Protein AF-A0A2M7D8M6-F1 (afdb_monomer_lite)

Foldseek 3Di:
DPPQDQQADQQQKKWWKDADPDTDIDRSVCPQPQWDADRSVQWIDHPRDIDHALDFDPPQDDDGTDTGHMYGNVDPSSVVSSVVSVVVVVVVPPPPPPPD

Sequence (100 aa):
MADTEVKFRKKDLISLVWPVNTCYSTLIAGVPKGVTVDKVAGTWTFRGQTQKIGSRRYPCTEGIDYPIGVYDRTKIDHLDKMKDDAEWVQNRNRPTSLDD

Secondary structure (DSSP, 8-state):
------SS-GGGEEEEEE-TT--EEEEGGGPPTTEEEETTTTEEEETTEEEETTEE-SS--S-TTEEEEEEETT-HHHHHHHHHHHHHHHHHTS------

pLDDT: mean 79.59, std 14.3, range [45.78, 95.31]

Radius of gyration: 14.79 Å; chains: 1; bounding box: 28×25×61 Å

Structure (mmCIF, N/CA/C/O backbone):
data_AF-A0A2M7D8M6-F1
#
_entry.id   AF-A0A2M7D8M6-F1
#
loop_
_atom_site.group_PDB
_atom_site.id
_atom_site.type_symbol
_atom_site.label_atom_id
_atom_site.label_alt_id
_atom_site.label_comp_id
_atom_site.label_asym_id
_atom_site.label_entity_id
_atom_site.label_seq_id
_atom_site.pdbx_PDB_ins_code
_atom_site.Cartn_x
_atom_site.Cartn_y
_atom_site.Cartn_z
_atom_site.occupancy
_atom_site.B_iso_or_equiv
_atom_site.auth_seq_id
_atom_site.auth_comp_id
_atom_site.auth_asym_id
_atom_site.auth_atom_id
_atom_site.pdbx_PDB_model_num
ATOM 1 N N . MET A 1 1 ? -6.813 -1.046 30.939 1.00 46.84 1 MET A N 1
ATOM 2 C CA . MET A 1 1 ? -6.007 -1.276 29.721 1.00 46.84 1 MET A CA 1
ATOM 3 C C . MET A 1 1 ? -6.762 -0.602 28.594 1.00 46.84 1 MET A C 1
ATOM 5 O O . MET A 1 1 ? -7.951 -0.861 28.482 1.00 46.84 1 MET A O 1
ATOM 9 N N . ALA A 1 2 ? -6.157 0.353 27.886 1.00 48.66 2 ALA A N 1
ATOM 10 C CA . ALA A 1 2 ? -6.855 1.071 26.823 1.00 48.66 2 ALA A CA 1
ATOM 11 C C . ALA A 1 2 ? -7.094 0.111 25.652 1.00 48.66 2 ALA A C 1
ATOM 13 O O . ALA A 1 2 ? -6.134 -0.382 25.057 1.00 48.66 2 ALA A O 1
ATOM 14 N N . ASP A 1 3 ? -8.362 -0.172 25.366 1.00 55.28 3 ASP A N 1
ATOM 15 C CA . ASP A 1 3 ? -8.773 -0.927 24.188 1.00 55.28 3 ASP A CA 1
ATOM 16 C C . ASP A 1 3 ? -8.317 -0.124 22.969 1.00 55.28 3 ASP A C 1
ATOM 18 O O . ASP A 1 3 ? -8.802 0.979 22.710 1.00 55.28 3 ASP A O 1
ATOM 22 N N . THR A 1 4 ? -7.264 -0.587 22.299 1.00 66.56 4 THR A N 1
ATOM 23 C CA . THR A 1 4 ? -6.661 0.202 21.227 1.00 66.56 4 THR A CA 1
ATOM 24 C C . THR A 1 4 ? -7.509 0.001 19.979 1.00 66.56 4 THR A C 1
ATOM 26 O O . THR A 1 4 ? -7.460 -1.054 19.347 1.00 66.56 4 THR A O 1
ATOM 29 N N . GLU A 1 5 ? -8.339 0.996 19.666 1.00 79.12 5 GLU A N 1
ATOM 30 C CA . GLU A 1 5 ? -9.299 0.942 18.566 1.00 79.12 5 GLU A CA 1
ATOM 31 C C . GLU A 1 5 ? -8.604 0.608 17.236 1.00 79.12 5 GLU A C 1
ATOM 33 O O . GLU A 1 5 ? -7.636 1.250 16.813 1.00 79.12 5 GLU A O 1
ATOM 38 N N . VAL A 1 6 ? -9.098 -0.433 16.563 1.00 79.44 6 VAL A N 1
ATOM 39 C CA . VAL A 1 6 ? -8.570 -0.869 15.270 1.00 79.44 6 VAL A CA 1
ATOM 40 C C . VAL A 1 6 ? -8.983 0.140 14.200 1.00 79.44 6 VAL A C 1
ATOM 42 O O . VAL A 1 6 ? -10.130 0.154 13.763 1.00 79.44 6 VAL A O 1
ATOM 45 N N . LYS A 1 7 ? -8.025 0.938 13.720 1.00 85.38 7 LYS A N 1
ATOM 46 C CA . LYS A 1 7 ? -8.267 1.988 12.715 1.00 85.38 7 LYS A CA 1
ATOM 47 C C . LYS A 1 7 ? -8.597 1.451 11.321 1.00 85.38 7 LYS A C 1
ATOM 49 O O . LYS A 1 7 ? -9.256 2.138 10.546 1.00 85.38 7 LYS A O 1
ATOM 54 N N . PHE A 1 8 ? -8.118 0.252 10.981 1.00 87.88 8 PHE A N 1
ATOM 55 C CA . PHE A 1 8 ? -8.287 -0.346 9.653 1.00 87.88 8 PHE A CA 1
ATOM 56 C C . PHE A 1 8 ? -8.707 -1.817 9.728 1.00 87.88 8 PHE A C 1
ATOM 58 O O . PHE A 1 8 ? -8.072 -2.637 10.396 1.00 87.88 8 PHE A O 1
ATOM 65 N N . ARG A 1 9 ? -9.750 -2.208 8.990 1.00 88.75 9 ARG A N 1
ATOM 66 C CA . ARG A 1 9 ? -10.199 -3.609 8.949 1.00 88.75 9 ARG A CA 1
ATOM 67 C C . ARG A 1 9 ? -9.451 -4.371 7.859 1.00 88.75 9 ARG A C 1
ATOM 69 O O . ARG A 1 9 ? -9.396 -3.937 6.717 1.00 88.75 9 ARG A O 1
ATOM 76 N N . LYS A 1 10 ? -8.950 -5.573 8.175 1.00 86.31 10 LYS A N 1
ATOM 77 C CA . LYS A 1 10 ? -8.155 -6.398 7.234 1.00 86.31 10 LYS A CA 1
ATOM 78 C C . LYS A 1 10 ? -8.851 -6.611 5.880 1.00 86.31 10 LYS A C 1
ATOM 80 O O . LYS A 1 10 ? -8.196 -6.560 4.849 1.00 86.31 10 LYS A O 1
ATOM 85 N N . LYS A 1 11 ? -10.170 -6.837 5.893 1.00 88.19 11 LYS A N 1
ATOM 86 C CA . LYS A 1 11 ? -10.993 -7.077 4.693 1.00 88.19 11 LYS A CA 1
ATOM 87 C C . LYS A 1 11 ? -11.149 -5.857 3.777 1.00 88.19 11 LYS A C 1
ATOM 89 O O . LYS A 1 11 ? -11.592 -6.011 2.642 1.00 88.19 11 LYS A O 1
ATOM 94 N N . ASP A 1 12 ? -10.832 -4.669 4.275 1.00 91.00 12 ASP A N 1
ATOM 95 C CA . ASP A 1 12 ? -10.948 -3.412 3.537 1.00 91.00 12 ASP A CA 1
ATOM 96 C C . ASP A 1 12 ? -9.606 -2.996 2.928 1.00 91.00 12 ASP A C 1
ATOM 98 O O . ASP A 1 12 ? -9.555 -2.116 2.075 1.00 91.00 12 ASP A O 1
ATOM 102 N N . LEU A 1 13 ? -8.513 -3.656 3.318 1.00 91.19 13 LEU A N 1
ATOM 103 C CA . LEU A 1 13 ? -7.185 -3.308 2.847 1.00 91.19 13 LEU A CA 1
ATOM 104 C C . LEU A 1 13 ? -6.828 -4.027 1.541 1.00 91.19 13 LEU A C 1
ATOM 106 O O . LEU A 1 13 ? -7.043 -5.235 1.384 1.00 91.19 13 LEU A O 1
ATOM 110 N N . ILE A 1 14 ? -6.199 -3.276 0.645 1.00 91.12 14 ILE A N 1
ATOM 111 C CA . ILE A 1 14 ? -5.637 -3.737 -0.623 1.00 91.12 14 ILE A CA 1
ATOM 112 C C . ILE A 1 14 ? -4.162 -3.339 -0.702 1.00 91.12 14 ILE A C 1
ATOM 114 O O . ILE A 1 14 ? -3.768 -2.272 -0.235 1.00 91.12 14 ILE A O 1
ATOM 118 N N . SER A 1 15 ? -3.331 -4.205 -1.266 1.00 89.50 15 SER A N 1
ATOM 119 C CA . SER A 1 15 ? -1.925 -3.929 -1.548 1.00 89.50 15 SER A CA 1
ATOM 120 C C . SER A 1 15 ? -1.729 -3.739 -3.042 1.00 89.50 15 SER A C 1
ATOM 122 O O . SER A 1 15 ? -2.218 -4.550 -3.827 1.00 89.50 15 SER A O 1
ATOM 124 N N . LEU A 1 16 ? -0.984 -2.703 -3.417 1.00 88.44 16 LEU A N 1
ATOM 125 C CA . LEU A 1 16 ? -0.470 -2.520 -4.770 1.00 88.44 16 LEU A CA 1
ATOM 126 C C . LEU A 1 16 ? 0.960 -3.058 -4.822 1.00 88.44 16 LEU A C 1
ATOM 128 O O . LEU A 1 16 ? 1.788 -2.715 -3.971 1.00 88.44 16 LEU A O 1
ATOM 132 N N . VAL A 1 17 ? 1.242 -3.924 -5.790 1.00 85.31 17 VAL A N 1
ATOM 133 C CA . VAL A 1 17 ? 2.490 -4.690 -5.870 1.00 85.31 17 VAL A CA 1
ATOM 134 C C . VAL A 1 17 ? 3.014 -4.651 -7.296 1.00 85.31 17 VAL A C 1
ATOM 136 O O . VAL A 1 17 ? 2.239 -4.762 -8.246 1.00 85.31 17 VAL A O 1
ATOM 139 N N . TRP A 1 18 ? 4.333 -4.530 -7.431 1.00 78.69 18 TRP A N 1
ATOM 140 C CA . TRP A 1 18 ? 5.029 -4.626 -8.711 1.00 78.69 18 TRP A CA 1
ATOM 141 C C . TRP A 1 18 ? 6.096 -5.728 -8.679 1.00 78.69 18 TRP A C 1
ATOM 143 O O . TRP A 1 18 ? 7.262 -5.469 -8.361 1.00 78.69 18 TRP A O 1
ATOM 153 N N . PRO A 1 19 ? 5.718 -6.987 -8.954 1.00 69.81 19 PRO A N 1
ATOM 154 C CA . PRO A 1 19 ? 6.644 -7.998 -9.458 1.00 69.81 19 PRO A CA 1
ATOM 155 C C . PRO A 1 19 ? 7.116 -7.640 -10.875 1.00 69.81 19 PRO A C 1
ATOM 157 O O . PRO A 1 19 ? 6.492 -6.826 -11.548 1.00 69.81 19 PRO A O 1
ATOM 160 N N . VAL A 1 20 ? 8.191 -8.278 -11.344 1.00 65.06 20 VAL A N 1
ATOM 161 C CA . VAL A 1 20 ? 8.789 -8.120 -12.690 1.00 65.06 20 VAL A CA 1
ATOM 162 C C . VAL A 1 20 ? 7.777 -7.676 -13.759 1.00 65.06 20 VAL A C 1
ATOM 164 O O . VAL A 1 20 ? 6.933 -8.458 -14.195 1.00 65.06 20 VAL A O 1
ATOM 167 N N . ASN A 1 21 ? 7.875 -6.418 -14.190 1.00 65.06 21 ASN A N 1
ATOM 168 C CA . ASN A 1 21 ? 7.117 -5.842 -15.307 1.00 65.06 21 ASN A CA 1
ATOM 169 C C . ASN A 1 21 ? 5.577 -5.908 -15.214 1.00 65.06 21 ASN A C 1
ATOM 171 O O . ASN A 1 21 ? 4.910 -5.710 -16.227 1.00 65.06 21 ASN A O 1
ATOM 175 N N . THR A 1 22 ? 4.994 -6.166 -14.038 1.00 72.00 22 THR A N 1
ATOM 176 C CA . THR A 1 22 ? 3.535 -6.284 -13.882 1.00 72.00 22 THR A CA 1
ATOM 177 C C . THR A 1 22 ? 3.052 -5.564 -12.628 1.00 72.00 22 THR A C 1
ATOM 179 O O . THR A 1 22 ? 3.511 -5.866 -11.534 1.00 72.00 22 THR A O 1
ATOM 182 N N . CYS A 1 23 ? 2.077 -4.654 -12.759 1.00 78.56 23 CYS A N 1
ATOM 183 C CA . CYS A 1 23 ? 1.411 -4.025 -11.613 1.00 78.56 23 CYS A CA 1
ATOM 184 C C . CYS A 1 23 ? 0.140 -4.793 -11.343 1.00 78.56 23 CYS A C 1
ATOM 186 O O . CYS A 1 23 ? -0.709 -4.894 -12.228 1.00 78.56 23 CYS A O 1
ATOM 188 N N . TYR A 1 24 ? -0.026 -5.296 -10.130 1.00 82.06 24 TYR A N 1
ATOM 189 C CA . TYR A 1 24 ? -1.294 -5.879 -9.738 1.00 82.06 24 TYR A CA 1
ATOM 190 C C . TYR A 1 24 ? -1.670 -5.454 -8.329 1.00 82.06 24 TYR A C 1
ATOM 192 O O . TYR A 1 24 ? -0.843 -5.041 -7.512 1.00 82.06 24 TYR A O 1
ATOM 200 N N . SER A 1 25 ? -2.965 -5.544 -8.056 1.00 81.88 25 SER A N 1
ATOM 201 C CA . SER A 1 25 ? -3.512 -5.297 -6.735 1.00 81.88 25 SER A CA 1
ATOM 202 C C . SER A 1 25 ? -4.008 -6.604 -6.133 1.00 81.88 25 SER A C 1
ATOM 204 O O . SER A 1 25 ? -4.543 -7.462 -6.834 1.00 81.88 25 SER A O 1
ATOM 206 N N . THR A 1 26 ? -3.793 -6.788 -4.835 1.00 83.06 26 THR A N 1
ATOM 207 C CA . THR A 1 26 ? -4.225 -7.986 -4.110 1.00 83.06 26 THR A CA 1
ATOM 208 C C . THR A 1 26 ? -4.834 -7.600 -2.775 1.00 83.06 26 THR A C 1
ATOM 210 O O . THR A 1 26 ? -4.357 -6.688 -2.097 1.00 83.06 26 THR A O 1
ATOM 213 N N . LEU A 1 27 ? -5.905 -8.285 -2.374 1.00 80.75 27 LEU A N 1
ATOM 214 C CA . LEU A 1 27 ? -6.445 -8.117 -1.029 1.00 80.75 27 LEU A CA 1
ATOM 215 C C . LEU A 1 27 ? -5.396 -8.559 -0.006 1.00 80.75 27 LEU A C 1
ATOM 217 O O . LEU A 1 27 ? -4.702 -9.552 -0.202 1.00 80.75 27 LEU A O 1
ATOM 221 N N . ILE A 1 28 ? -5.351 -7.892 1.148 1.00 66.81 28 ILE A N 1
ATOM 222 C CA . ILE A 1 28 ? -4.406 -8.183 2.247 1.00 66.81 28 ILE A CA 1
ATOM 223 C C . ILE A 1 28 ? -4.593 -9.585 2.873 1.00 66.81 28 ILE A C 1
ATOM 225 O O . ILE A 1 28 ? -3.892 -9.981 3.799 1.00 66.81 28 ILE A O 1
ATOM 229 N N . ALA A 1 29 ? -5.513 -10.408 2.373 1.00 56.62 29 ALA A N 1
ATOM 230 C CA . ALA A 1 29 ? -5.469 -11.845 2.633 1.00 56.62 29 ALA A CA 1
ATOM 231 C C . ALA A 1 29 ? -4.242 -12.523 1.976 1.00 56.62 29 ALA 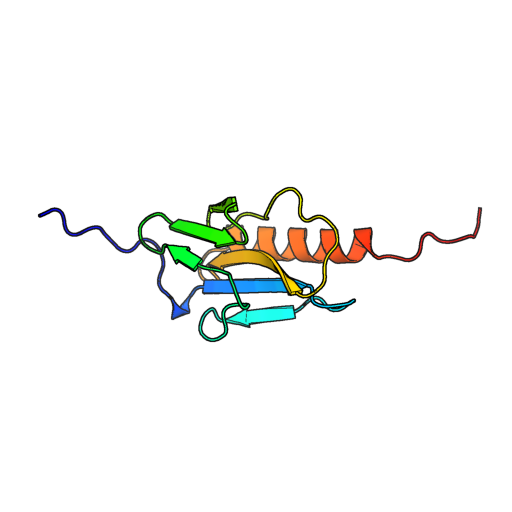A C 1
ATOM 233 O O . ALA A 1 29 ? -3.728 -13.482 2.541 1.00 56.62 29 ALA A O 1
ATOM 234 N N . GLY A 1 30 ? -3.737 -11.984 0.860 1.00 57.00 30 GLY A N 1
ATOM 235 C CA . GLY A 1 30 ? -2.533 -12.416 0.144 1.00 57.00 30 GLY A CA 1
ATOM 236 C C . GLY A 1 30 ? -1.421 -11.367 0.196 1.00 57.00 30 GLY A C 1
ATOM 237 O O . GLY A 1 30 ? -0.954 -10.915 -0.848 1.00 57.00 30 GLY A O 1
ATOM 238 N N . VAL A 1 31 ? -1.048 -10.936 1.408 1.00 62.34 31 VAL A N 1
ATOM 239 C CA . VAL A 1 31 ? 0.026 -9.953 1.636 1.00 62.34 31 VAL A CA 1
ATOM 240 C C . VAL A 1 31 ? 1.321 -10.409 0.947 1.00 62.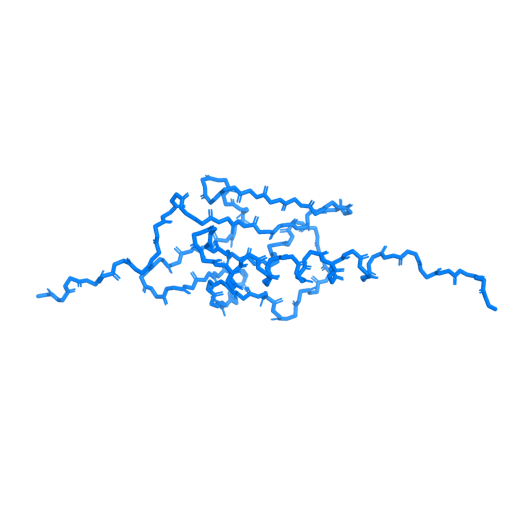34 31 VAL A C 1
ATOM 242 O O . VAL A 1 31 ? 1.725 -11.557 1.150 1.00 62.34 31 VAL A O 1
ATOM 245 N N . PRO A 1 32 ? 2.002 -9.538 0.179 1.00 68.12 32 PRO A N 1
ATOM 246 C CA . PRO A 1 32 ? 3.310 -9.853 -0.386 1.00 68.12 32 PRO A CA 1
ATOM 247 C C . PRO A 1 32 ? 4.288 -10.307 0.696 1.00 68.12 32 PRO A C 1
ATOM 249 O O . PRO A 1 32 ? 4.312 -9.759 1.803 1.00 68.12 32 PRO A O 1
ATOM 252 N N . LYS A 1 33 ? 5.120 -11.303 0.384 1.00 74.19 33 LYS A N 1
ATOM 253 C CA . LYS A 1 33 ? 6.096 -11.848 1.334 1.00 74.19 33 LYS A CA 1
ATOM 254 C C . LYS A 1 33 ? 6.966 -10.721 1.906 1.00 74.19 33 LYS A C 1
ATOM 256 O O . LYS A 1 33 ? 7.596 -9.977 1.164 1.00 74.19 33 LYS A O 1
ATOM 261 N N . GLY A 1 34 ? 7.016 -10.613 3.235 1.00 79.06 34 GLY A N 1
ATOM 262 C CA . GLY A 1 34 ? 7.832 -9.615 3.937 1.00 79.06 34 GLY A CA 1
ATOM 263 C C . GLY A 1 34 ? 7.155 -8.265 4.199 1.00 79.06 34 GLY A C 1
ATOM 264 O O . GLY A 1 34 ? 7.818 -7.377 4.736 1.00 79.06 34 GLY A O 1
ATOM 265 N N . VAL A 1 35 ? 5.873 -8.093 3.848 1.00 85.62 35 VAL A N 1
ATOM 266 C CA . VAL A 1 35 ? 5.069 -6.943 4.293 1.00 85.62 35 VAL A CA 1
ATOM 267 C C . VAL A 1 35 ? 4.371 -7.275 5.610 1.00 85.62 35 VAL A C 1
ATOM 269 O O . VAL A 1 35 ? 3.642 -8.259 5.712 1.00 85.62 35 VAL A O 1
ATOM 272 N N . THR A 1 36 ? 4.545 -6.410 6.601 1.00 90.38 36 THR A N 1
ATOM 273 C CA . THR A 1 36 ? 3.803 -6.437 7.867 1.00 90.38 36 THR A CA 1
ATOM 274 C C . THR A 1 36 ? 2.827 -5.270 7.890 1.00 90.38 36 THR A C 1
ATOM 276 O O . THR A 1 36 ? 3.180 -4.173 7.470 1.00 90.38 36 THR A O 1
ATOM 279 N N . VAL A 1 37 ? 1.602 -5.477 8.377 1.00 90.62 37 VAL A N 1
ATOM 280 C CA . VAL A 1 37 ? 0.575 -4.425 8.453 1.00 90.62 37 VAL A CA 1
ATOM 281 C C . VAL A 1 37 ? 0.097 -4.273 9.887 1.00 90.62 37 VAL A C 1
ATOM 283 O O . VAL A 1 37 ? -0.487 -5.202 10.449 1.00 90.62 37 VAL A O 1
ATOM 286 N N . ASP A 1 38 ? 0.298 -3.086 10.451 1.00 92.50 38 ASP A N 1
ATOM 287 C CA . ASP A 1 38 ? -0.245 -2.697 11.744 1.00 92.50 38 ASP A CA 1
ATOM 288 C C . ASP A 1 38 ? -1.527 -1.882 11.536 1.00 92.50 38 ASP A C 1
ATOM 290 O O . ASP A 1 38 ? -1.531 -0.705 11.170 1.00 92.50 38 ASP A O 1
ATOM 294 N N . LYS A 1 39 ? -2.654 -2.545 11.784 1.00 90.00 39 LYS A N 1
ATOM 295 C CA . LYS A 1 39 ? -4.000 -1.983 11.623 1.00 90.00 39 LYS A CA 1
ATOM 296 C C . LYS A 1 39 ? -4.387 -0.995 12.725 1.00 90.00 39 LYS A C 1
ATOM 298 O O . LYS A 1 39 ? -5.359 -0.262 12.553 1.00 90.00 39 LYS A O 1
ATOM 303 N N . VAL A 1 40 ? -3.680 -1.016 13.851 1.00 90.44 40 VAL A N 1
ATOM 304 C CA . VAL A 1 40 ? -3.925 -0.151 15.007 1.00 90.44 40 VAL A CA 1
ATOM 305 C C . VAL A 1 40 ? -3.118 1.133 14.846 1.00 90.44 40 VAL A C 1
ATOM 307 O O . VAL A 1 40 ? -3.671 2.234 14.902 1.00 90.44 40 VAL A O 1
ATOM 310 N N . ALA A 1 41 ? -1.826 1.004 14.531 1.00 91.12 41 ALA A N 1
ATOM 311 C CA . ALA A 1 41 ? -0.981 2.146 14.193 1.00 91.12 41 ALA A CA 1
ATOM 312 C C . ALA A 1 41 ? -1.376 2.786 12.850 1.00 91.12 41 ALA A C 1
ATOM 314 O O . ALA A 1 41 ? -1.170 3.984 12.656 1.00 91.12 41 ALA A O 1
ATOM 315 N N . GLY A 1 42 ? -1.988 2.016 11.942 1.00 92.31 42 GLY A N 1
ATOM 316 C CA . GLY A 1 42 ? -2.342 2.471 10.598 1.00 92.31 42 GLY A CA 1
ATOM 317 C C . GLY A 1 42 ? -1.131 2.522 9.672 1.00 92.31 42 GLY A C 1
ATOM 318 O O . GLY A 1 42 ? -1.008 3.438 8.856 1.00 92.31 42 GLY A O 1
ATOM 319 N N . THR A 1 43 ? -0.217 1.566 9.823 1.00 94.19 43 THR A N 1
ATOM 320 C CA . THR A 1 43 ? 1.060 1.524 9.113 1.00 94.19 43 THR A CA 1
ATOM 321 C C . THR A 1 43 ? 1.289 0.179 8.438 1.00 94.19 43 THR A C 1
ATOM 323 O O . THR A 1 43 ? 0.653 -0.832 8.741 1.00 94.19 43 THR A O 1
ATOM 326 N N . TRP A 1 44 ? 2.212 0.169 7.486 1.00 91.88 44 TRP A N 1
ATOM 327 C CA . TRP A 1 44 ? 2.729 -1.038 6.872 1.00 91.88 44 TRP A CA 1
ATOM 328 C C . TRP A 1 44 ? 4.250 -0.951 6.774 1.00 91.88 44 TRP A C 1
ATOM 330 O O . TRP A 1 44 ? 4.809 0.131 6.600 1.00 91.88 44 TRP A O 1
ATOM 340 N N . THR A 1 45 ? 4.922 -2.085 6.912 1.00 90.62 45 THR A N 1
ATOM 341 C CA . THR A 1 45 ? 6.378 -2.174 6.973 1.00 90.62 45 THR A CA 1
ATOM 342 C C . THR A 1 45 ? 6.870 -3.199 5.973 1.00 90.62 45 THR A C 1
ATOM 344 O O . THR A 1 45 ? 6.342 -4.305 5.905 1.00 90.62 45 THR A O 1
ATOM 347 N N . PHE A 1 46 ? 7.917 -2.859 5.232 1.00 87.25 46 PHE A N 1
ATOM 348 C CA . PHE A 1 46 ? 8.622 -3.795 4.366 1.00 87.25 46 PHE A CA 1
ATOM 349 C C . PHE A 1 46 ? 10.114 -3.481 4.386 1.00 87.25 46 PHE A C 1
ATOM 351 O O . PHE A 1 46 ? 10.510 -2.321 4.269 1.00 87.25 46 PHE A O 1
ATOM 358 N N . ARG A 1 47 ? 10.952 -4.514 4.553 1.00 85.25 47 ARG A N 1
ATOM 359 C CA . ARG A 1 47 ? 12.420 -4.378 4.673 1.00 85.25 47 ARG A CA 1
ATOM 360 C C . ARG A 1 47 ? 12.848 -3.296 5.685 1.00 85.25 47 ARG A C 1
ATOM 362 O O . ARG A 1 47 ? 13.707 -2.471 5.397 1.00 85.25 47 ARG A O 1
ATOM 369 N N . GLY A 1 48 ? 12.203 -3.274 6.853 1.00 86.44 48 GLY A N 1
ATOM 370 C CA . GLY A 1 48 ? 12.513 -2.336 7.942 1.00 86.44 48 GLY A CA 1
ATOM 371 C C . GLY A 1 48 ? 12.040 -0.894 7.726 1.00 86.44 48 GLY A C 1
ATOM 372 O O . GLY A 1 48 ? 12.228 -0.066 8.610 1.00 86.44 48 GLY A O 1
ATOM 373 N N . GLN A 1 49 ? 11.400 -0.582 6.595 1.00 87.69 49 GLN A N 1
ATOM 374 C CA . GLN A 1 49 ? 10.837 0.742 6.337 1.00 87.69 49 GLN A CA 1
ATOM 375 C C . GLN A 1 49 ? 9.335 0.742 6.577 1.00 87.69 49 GLN A C 1
ATOM 377 O O . GLN A 1 49 ? 8.610 -0.038 5.958 1.00 87.69 49 GLN A O 1
ATOM 382 N N . THR A 1 50 ? 8.888 1.638 7.451 1.00 91.75 50 THR A N 1
ATOM 383 C CA . THR A 1 50 ? 7.485 1.782 7.845 1.00 91.75 50 THR A CA 1
ATOM 384 C C . THR A 1 50 ? 6.866 2.993 7.166 1.00 91.75 50 THR A C 1
ATOM 386 O O . THR A 1 50 ? 7.446 4.075 7.158 1.00 91.75 50 THR A O 1
ATOM 389 N N . GLN A 1 51 ? 5.674 2.801 6.617 1.00 91.81 51 GLN A N 1
ATOM 390 C CA . GLN A 1 51 ? 4.894 3.799 5.899 1.00 91.81 51 GLN A CA 1
ATOM 391 C C . GLN A 1 51 ? 3.458 3.814 6.422 1.00 91.81 51 GLN A C 1
ATOM 393 O O . GLN A 1 51 ? 3.001 2.857 7.050 1.00 91.81 51 GLN A O 1
ATOM 398 N N . LYS A 1 52 ? 2.721 4.896 6.168 1.00 94.38 52 LYS A N 1
ATOM 399 C CA . LYS A 1 52 ? 1.298 4.973 6.525 1.00 94.38 52 LYS A CA 1
ATOM 400 C C . LYS A 1 52 ? 0.461 4.169 5.528 1.00 94.38 52 LYS A C 1
ATOM 402 O O . LYS A 1 52 ? 0.751 4.153 4.332 1.00 94.38 52 LYS A O 1
ATOM 407 N N . ILE A 1 53 ? -0.603 3.524 5.995 1.00 93.69 53 ILE A N 1
ATOM 408 C CA . ILE A 1 53 ? -1.643 3.011 5.092 1.00 93.69 53 ILE A CA 1
ATOM 409 C C . ILE A 1 53 ? -2.260 4.207 4.351 1.00 93.69 53 ILE A C 1
ATOM 411 O O . ILE A 1 53 ? -2.534 5.238 4.961 1.00 93.69 53 ILE A O 1
ATOM 415 N N . GLY A 1 54 ? -2.450 4.076 3.039 1.00 92.19 54 GLY A N 1
ATOM 416 C CA . GLY A 1 54 ? -2.820 5.169 2.141 1.00 92.19 54 GLY A CA 1
ATOM 417 C C . GLY A 1 54 ? -1.625 5.998 1.670 1.00 92.19 54 GLY A C 1
ATOM 418 O O . GLY A 1 54 ? -1.809 7.150 1.291 1.00 92.19 54 GLY A O 1
ATOM 419 N N . SER A 1 55 ? -0.403 5.458 1.733 1.00 88.56 55 SER A N 1
ATOM 420 C CA . SER A 1 55 ? 0.795 6.112 1.195 1.00 88.56 55 SER A CA 1
ATOM 421 C C . SER A 1 55 ? 1.711 5.133 0.464 1.00 88.56 55 SER A C 1
ATOM 423 O O . SER A 1 55 ? 1.796 3.951 0.825 1.00 88.56 55 SER A O 1
ATOM 425 N N . ARG A 1 56 ? 2.410 5.659 -0.547 1.00 83.00 56 ARG A N 1
ATOM 426 C CA . ARG A 1 56 ? 3.467 4.963 -1.279 1.00 83.00 56 ARG A CA 1
ATOM 427 C C . ARG A 1 56 ? 4.715 4.809 -0.422 1.00 83.00 56 ARG A C 1
ATOM 429 O O . ARG A 1 56 ? 5.094 5.715 0.319 1.00 83.00 56 ARG A O 1
ATOM 436 N N . AR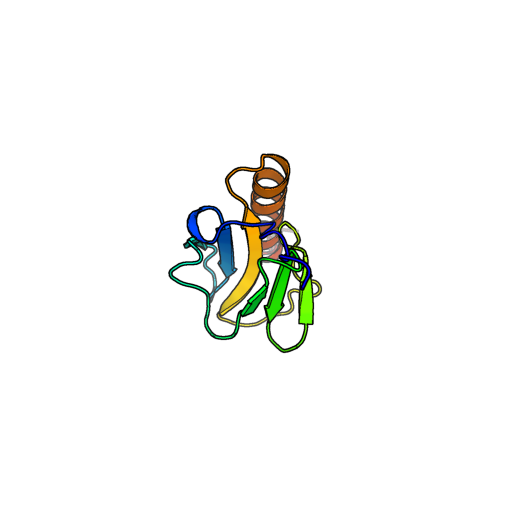G A 1 57 ? 5.445 3.714 -0.614 1.00 80.62 57 ARG A N 1
ATOM 437 C CA . ARG A 1 57 ? 6.818 3.598 -0.127 1.00 80.62 57 ARG A CA 1
ATOM 438 C C . ARG A 1 57 ? 7.789 4.447 -0.934 1.00 80.62 57 A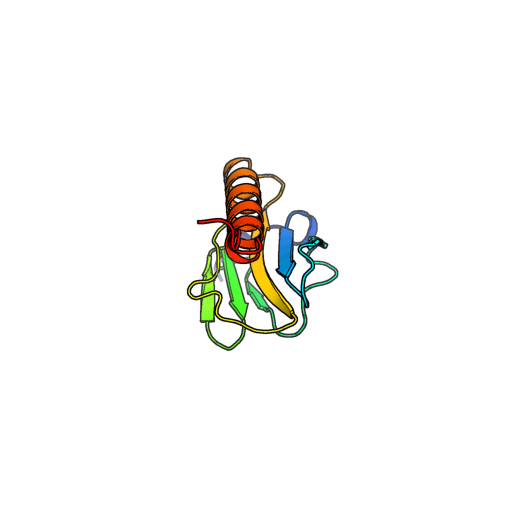RG A C 1
ATOM 440 O O . ARG A 1 57 ? 7.916 4.304 -2.147 1.00 80.62 57 ARG A O 1
ATOM 447 N N . TYR A 1 58 ? 8.548 5.270 -0.220 1.00 66.12 58 TYR A N 1
ATOM 448 C CA . TYR A 1 58 ? 9.675 6.014 -0.765 1.00 66.12 58 TYR A CA 1
ATOM 449 C C . TYR A 1 58 ? 10.999 5.515 -0.158 1.00 66.12 58 TYR A C 1
ATOM 451 O O . TYR A 1 58 ? 11.038 5.277 1.051 1.00 66.12 58 TYR A O 1
ATOM 459 N N . PRO A 1 59 ? 12.087 5.383 -0.935 1.00 62.19 59 PRO A N 1
ATOM 460 C CA . PRO A 1 59 ? 12.128 5.306 -2.390 1.00 62.19 59 PRO A CA 1
ATOM 461 C C . PRO A 1 59 ? 11.722 3.889 -2.839 1.00 62.19 59 PRO A C 1
ATOM 463 O O . PRO A 1 59 ? 12.245 2.892 -2.338 1.00 62.19 59 PRO A O 1
ATOM 466 N N . CYS A 1 60 ? 10.780 3.770 -3.776 1.00 61.97 60 CYS A N 1
ATOM 467 C CA . CYS A 1 60 ? 10.458 2.482 -4.397 1.00 61.97 60 CYS A CA 1
ATOM 468 C C . CYS A 1 60 ? 11.546 2.141 -5.437 1.00 61.97 60 CYS A C 1
ATOM 470 O O . CYS A 1 60 ? 11.310 2.174 -6.646 1.00 61.97 60 CYS A O 1
ATOM 472 N N . THR A 1 61 ? 12.781 1.924 -4.971 1.00 57.66 61 THR A N 1
ATOM 473 C CA . THR A 1 61 ? 13.925 1.545 -5.809 1.00 57.66 61 THR A CA 1
ATOM 474 C C . THR A 1 61 ? 13.800 0.114 -6.321 1.00 57.66 61 THR A C 1
ATOM 476 O O . THR A 1 61 ? 13.090 -0.714 -5.757 1.00 57.66 61 THR A O 1
ATOM 479 N N . GLU A 1 62 ? 14.465 -0.113 -7.450 1.00 54.72 62 GLU A N 1
ATOM 480 C CA . GLU A 1 62 ? 14.420 -1.286 -8.327 1.00 54.72 62 GLU A CA 1
ATOM 481 C C . GLU A 1 62 ? 14.515 -2.617 -7.586 1.00 54.72 62 GLU A C 1
ATOM 483 O O . GLU A 1 62 ? 15.408 -2.844 -6.772 1.00 54.72 62 GLU A O 1
ATOM 488 N N . GLY A 1 63 ? 13.574 -3.508 -7.887 1.00 53.66 63 GLY A N 1
ATOM 489 C CA . GLY A 1 63 ? 13.542 -4.854 -7.346 1.00 53.66 63 GLY A CA 1
ATOM 490 C C . GLY A 1 63 ? 12.237 -5.565 -7.674 1.00 53.66 63 GLY A C 1
ATOM 491 O O . GLY A 1 63 ? 11.169 -4.959 -7.713 1.00 53.66 63 GLY A O 1
ATOM 492 N N . ILE A 1 64 ? 12.354 -6.867 -7.906 1.00 51.25 64 ILE A N 1
ATOM 493 C CA . ILE A 1 64 ? 11.243 -7.789 -8.124 1.00 51.25 64 ILE A CA 1
ATOM 494 C C . ILE A 1 64 ? 10.455 -7.935 -6.806 1.00 51.25 64 ILE A C 1
ATOM 496 O O . ILE A 1 64 ? 11.051 -7.953 -5.727 1.00 51.25 64 ILE A O 1
ATOM 500 N N . ASP A 1 65 ? 9.128 -8.016 -6.902 1.00 60.28 65 ASP A N 1
ATOM 501 C CA . ASP A 1 65 ? 8.156 -8.197 -5.809 1.00 60.28 65 ASP A CA 1
ATOM 502 C C . ASP A 1 65 ? 8.101 -7.049 -4.794 1.00 60.28 65 ASP A C 1
ATOM 504 O O . ASP A 1 65 ? 7.934 -7.259 -3.588 1.00 60.28 65 ASP A O 1
ATOM 508 N N . TYR A 1 66 ? 8.242 -5.808 -5.265 1.00 77.19 66 TYR A N 1
ATOM 509 C CA . TYR A 1 66 ? 8.182 -4.656 -4.375 1.00 77.19 66 TYR A CA 1
ATOM 510 C C . TYR A 1 66 ? 6.726 -4.254 -4.080 1.00 77.19 66 TYR A C 1
ATOM 512 O O . TYR A 1 66 ? 5.975 -3.911 -4.998 1.00 77.19 66 TYR A O 1
ATOM 520 N N . PRO A 1 67 ? 6.304 -4.250 -2.802 1.00 83.31 67 PRO A N 1
ATOM 521 C CA . PRO A 1 67 ? 5.066 -3.597 -2.407 1.00 83.31 67 PRO A CA 1
ATOM 522 C C . PRO A 1 67 ? 5.223 -2.089 -2.611 1.00 83.31 67 PRO A C 1
ATOM 524 O O . PRO A 1 67 ? 6.152 -1.466 -2.086 1.00 83.31 67 PRO A O 1
ATOM 527 N N . ILE A 1 68 ? 4.303 -1.510 -3.373 1.00 87.94 68 ILE A N 1
ATOM 528 C CA . ILE A 1 68 ? 4.260 -0.073 -3.646 1.00 87.94 68 ILE A CA 1
ATOM 529 C C . ILE A 1 68 ? 3.560 0.637 -2.491 1.00 87.94 68 ILE A C 1
ATOM 531 O O . ILE A 1 68 ? 4.077 1.621 -1.961 1.00 87.94 68 ILE A O 1
ATOM 535 N N . GLY A 1 69 ? 2.415 0.100 -2.066 1.00 90.25 69 GLY A N 1
ATOM 536 C CA . GLY A 1 69 ? 1.588 0.683 -1.020 1.00 90.25 69 GLY A CA 1
ATOM 537 C C . GLY A 1 69 ? 0.512 -0.264 -0.502 1.00 90.25 69 GLY A C 1
ATOM 538 O O . GLY A 1 69 ? 0.170 -1.269 -1.130 1.00 90.25 69 GLY A O 1
ATOM 539 N N . VAL A 1 70 ? -0.028 0.081 0.665 1.00 92.81 70 VAL A N 1
ATOM 540 C CA . VAL A 1 70 ? -1.217 -0.538 1.260 1.00 92.81 70 VAL A CA 1
ATOM 541 C C . VAL A 1 70 ? -2.275 0.540 1.404 1.00 92.81 70 VAL A C 1
ATOM 543 O O . VAL A 1 70 ? -1.994 1.586 1.981 1.00 92.81 70 VAL A O 1
ATOM 546 N N . TYR A 1 71 ? -3.484 0.281 0.924 1.00 94.00 71 TYR A N 1
ATOM 547 C CA . TYR A 1 71 ? -4.577 1.247 0.823 1.00 94.00 71 TYR A CA 1
ATOM 548 C C . TYR A 1 71 ? -5.849 0.669 1.441 1.00 94.00 71 TYR A C 1
ATOM 550 O O . TYR A 1 71 ? -5.971 -0.541 1.622 1.00 94.00 71 TYR A O 1
ATOM 558 N N . ASP A 1 72 ? -6.796 1.540 1.774 1.00 94.25 72 ASP A N 1
ATOM 559 C CA . ASP A 1 72 ? -8.099 1.168 2.322 1.00 94.25 72 ASP A CA 1
ATOM 560 C C . ASP A 1 72 ? -9.132 1.437 1.237 1.00 94.25 72 ASP A C 1
ATOM 562 O O . ASP A 1 72 ? -9.361 2.586 0.870 1.00 94.25 72 ASP A O 1
ATOM 566 N N . ARG A 1 73 ? -9.744 0.382 0.704 1.00 93.00 73 ARG A N 1
ATOM 567 C CA . ARG A 1 73 ? -10.670 0.493 -0.427 1.00 93.00 73 ARG A CA 1
ATOM 568 C C . ARG A 1 73 ? -12.016 1.117 -0.064 1.00 93.00 73 ARG A C 1
ATOM 570 O O . ARG A 1 73 ? -12.840 1.325 -0.945 1.00 93.00 73 ARG A O 1
ATOM 577 N N . THR A 1 74 ? -12.265 1.365 1.222 1.00 94.06 74 THR A N 1
ATOM 578 C CA . THR A 1 74 ? -13.466 2.070 1.691 1.00 94.06 74 THR A CA 1
ATOM 579 C C . THR A 1 74 ? -13.282 3.588 1.714 1.00 94.06 74 THR A C 1
ATOM 581 O O . THR A 1 74 ? -14.253 4.310 1.931 1.00 94.06 74 THR A O 1
ATOM 584 N N . LYS A 1 75 ? -12.060 4.082 1.468 1.00 94.44 75 LYS A N 1
ATOM 585 C CA . LYS A 1 75 ? -11.712 5.505 1.484 1.00 94.44 75 LYS A CA 1
ATOM 586 C C . LYS A 1 75 ? -11.330 5.975 0.081 1.00 94.44 75 LYS A C 1
ATOM 588 O O . LYS A 1 75 ? -10.383 5.459 -0.506 1.00 94.44 75 LYS A O 1
ATOM 593 N N . ILE A 1 76 ? -12.049 6.968 -0.445 1.00 94.31 76 ILE A N 1
ATOM 594 C CA . ILE A 1 76 ? -11.821 7.501 -1.802 1.00 94.31 76 ILE A CA 1
ATOM 595 C C . ILE A 1 76 ? -10.398 8.048 -1.956 1.00 94.31 76 ILE A C 1
ATOM 597 O O . ILE A 1 76 ? -9.714 7.690 -2.907 1.00 94.31 76 ILE A O 1
ATOM 601 N N . ASP A 1 77 ? -9.894 8.798 -0.975 1.00 95.31 77 ASP A N 1
ATOM 602 C CA . ASP A 1 77 ? -8.547 9.374 -1.036 1.00 95.31 77 ASP A CA 1
ATOM 603 C C . ASP A 1 77 ? -7.434 8.307 -1.056 1.00 95.31 77 ASP A C 1
ATOM 605 O O . ASP A 1 77 ? -6.338 8.549 -1.556 1.00 95.31 77 ASP A O 1
ATOM 609 N N . HIS A 1 78 ? -7.694 7.113 -0.515 1.00 95.19 78 HIS A N 1
ATOM 610 C CA . HIS A 1 78 ? -6.782 5.975 -0.616 1.00 95.19 78 HIS A CA 1
ATOM 611 C C . HIS A 1 78 ? -6.829 5.339 -2.014 1.00 95.19 78 HIS A C 1
ATOM 613 O O . HIS A 1 78 ? -5.791 4.892 -2.501 1.00 95.19 78 HIS A O 1
ATOM 619 N N . LEU A 1 79 ? -8.001 5.294 -2.655 1.00 93.75 79 LEU A N 1
ATOM 620 C CA . LEU A 1 79 ? -8.164 4.779 -4.017 1.00 93.75 79 LEU A CA 1
ATOM 621 C C . LEU A 1 79 ? -7.523 5.707 -5.056 1.00 93.75 79 LEU A C 1
ATOM 623 O O . LEU A 1 79 ? -6.834 5.217 -5.949 1.00 93.75 79 LEU A O 1
ATOM 627 N N . ASP A 1 80 ? -7.678 7.021 -4.896 1.00 94.88 80 ASP A N 1
ATOM 628 C CA . ASP A 1 80 ? -7.042 8.016 -5.766 1.00 94.88 80 ASP A CA 1
ATOM 629 C C . ASP A 1 80 ? -5.514 7.892 -5.702 1.00 94.88 80 ASP A C 1
ATOM 631 O O . ASP A 1 80 ? -4.858 7.720 -6.725 1.00 94.88 80 ASP A O 1
ATOM 635 N N . LYS A 1 81 ? -4.942 7.820 -4.492 1.00 93.81 81 LYS A N 1
ATOM 636 C CA . LYS A 1 81 ? -3.495 7.599 -4.321 1.00 93.81 81 LYS A CA 1
ATOM 637 C C . LYS A 1 81 ? -3.024 6.271 -4.908 1.00 93.81 81 LYS A C 1
ATOM 639 O O . LYS A 1 81 ? -1.946 6.203 -5.485 1.00 93.81 81 LYS A O 1
ATOM 644 N N . MET A 1 82 ? -3.813 5.205 -4.762 1.00 92.50 82 MET A N 1
ATOM 645 C CA . MET A 1 82 ? -3.489 3.908 -5.358 1.00 92.50 82 MET A CA 1
ATOM 646 C C . MET A 1 82 ? -3.421 3.997 -6.888 1.00 92.50 82 MET A C 1
ATOM 648 O O . MET A 1 82 ? -2.538 3.389 -7.493 1.00 92.50 82 MET A O 1
ATOM 652 N N . LYS A 1 83 ? -4.334 4.754 -7.508 1.00 92.06 83 LYS A N 1
ATOM 653 C CA . LYS A 1 83 ? -4.322 5.022 -8.947 1.00 92.06 83 LYS A CA 1
ATOM 654 C C . LYS A 1 83 ? -3.088 5.837 -9.344 1.00 92.06 83 LYS A C 1
ATOM 656 O O . LYS A 1 83 ? -2.363 5.399 -10.234 1.00 92.06 83 LYS A O 1
ATOM 661 N N . ASP A 1 84 ? -2.812 6.944 -8.657 1.00 91.62 84 ASP A N 1
ATOM 662 C CA . ASP A 1 84 ? -1.645 7.798 -8.925 1.00 91.62 84 ASP A CA 1
ATOM 663 C C . ASP A 1 84 ? -0.332 7.005 -8.833 1.00 91.62 84 ASP A C 1
ATOM 665 O O . ASP A 1 84 ? 0.577 7.148 -9.654 1.00 91.62 84 ASP A O 1
ATOM 669 N N . ASP A 1 85 ? -0.237 6.113 -7.847 1.00 89.31 85 ASP A N 1
ATOM 670 C CA . ASP A 1 85 ? 0.926 5.255 -7.668 1.00 89.31 85 ASP A CA 1
ATOM 671 C C . ASP A 1 85 ? 1.049 4.206 -8.779 1.00 89.31 85 ASP A C 1
ATOM 673 O O . ASP A 1 85 ? 2.159 3.938 -9.239 1.00 89.31 85 ASP A O 1
ATOM 677 N N . ALA A 1 86 ? -0.063 3.645 -9.260 1.00 87.19 86 ALA A N 1
ATOM 678 C CA . ALA A 1 86 ? -0.057 2.738 -10.406 1.00 87.19 86 ALA A CA 1
ATOM 679 C C . ALA A 1 86 ? 0.365 3.454 -11.703 1.00 87.19 86 ALA A C 1
ATOM 681 O O . ALA A 1 86 ? 1.176 2.919 -12.463 1.00 87.19 86 ALA A O 1
ATOM 682 N N . GLU A 1 87 ? -0.121 4.677 -11.930 1.00 87.38 87 GLU A N 1
ATOM 683 C CA . GLU A 1 87 ? 0.265 5.514 -13.072 1.00 87.38 87 GLU A CA 1
ATOM 684 C C . GLU A 1 87 ? 1.744 5.913 -13.012 1.00 87.38 87 GLU A C 1
ATOM 686 O O . GLU A 1 87 ? 2.444 5.861 -14.025 1.00 87.38 87 GLU A O 1
ATOM 691 N N . TRP A 1 88 ? 2.264 6.241 -11.824 1.00 85.25 88 TRP A N 1
ATOM 692 C CA . TRP A 1 88 ? 3.691 6.501 -11.626 1.00 85.25 88 TRP A CA 1
ATOM 693 C C . TRP A 1 88 ? 4.549 5.297 -12.037 1.00 85.25 88 TRP A C 1
ATOM 695 O O . TRP A 1 88 ? 5.537 5.461 -12.756 1.00 85.25 88 TRP A O 1
ATOM 705 N N . VAL A 1 89 ? 4.158 4.084 -11.631 1.00 80.75 89 VAL A N 1
ATOM 706 C CA . VAL A 1 89 ? 4.858 2.851 -12.021 1.00 80.75 89 VAL A CA 1
ATOM 707 C C . VAL A 1 89 ? 4.787 2.624 -13.529 1.00 80.75 89 VAL A C 1
ATOM 709 O O . VAL A 1 89 ? 5.792 2.248 -14.134 1.00 80.75 89 VAL A O 1
ATOM 712 N N . GLN A 1 90 ? 3.628 2.871 -14.144 1.00 79.25 90 GLN A N 1
ATOM 713 C CA . GLN A 1 90 ? 3.471 2.762 -15.590 1.00 79.25 90 GLN A CA 1
ATOM 714 C C . GLN A 1 90 ? 4.409 3.733 -16.314 1.00 79.25 90 GLN A C 1
ATOM 716 O O . GLN A 1 90 ? 5.140 3.311 -17.202 1.00 79.25 90 GLN A O 1
ATOM 721 N N . ASN A 1 91 ? 4.422 5.009 -15.920 1.00 78.81 91 ASN A N 1
ATOM 722 C CA . ASN A 1 91 ? 5.222 6.054 -16.561 1.00 78.81 91 ASN A CA 1
ATOM 723 C C . ASN A 1 91 ? 6.726 5.828 -16.400 1.00 78.81 91 ASN A C 1
ATOM 725 O O . ASN A 1 91 ? 7.469 6.010 -17.357 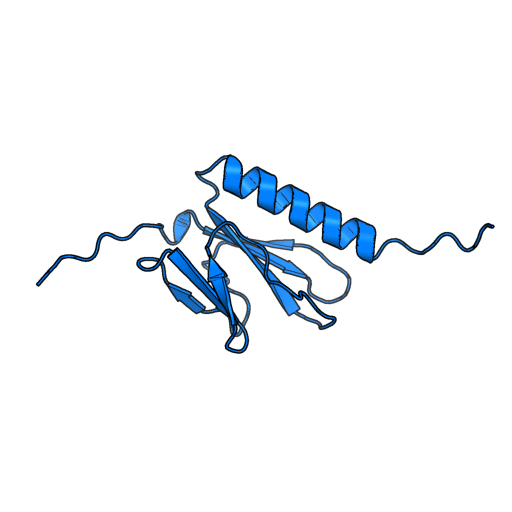1.00 78.81 91 ASN A O 1
ATOM 729 N N . ARG A 1 92 ? 7.171 5.380 -15.222 1.00 74.44 92 ARG A N 1
ATOM 730 C CA . ARG A 1 92 ? 8.573 5.029 -14.969 1.00 74.44 92 ARG A CA 1
ATOM 731 C C . ARG A 1 92 ? 9.095 3.949 -15.921 1.00 74.44 92 ARG A C 1
ATOM 733 O O . ARG A 1 92 ? 10.256 3.998 -16.303 1.00 74.44 92 ARG A O 1
ATOM 740 N N . ASN A 1 93 ? 8.260 2.963 -16.243 1.00 67.38 93 ASN A N 1
ATOM 741 C CA . ASN A 1 93 ? 8.647 1.800 -17.044 1.00 67.38 93 ASN A CA 1
ATOM 742 C C . ASN A 1 93 ? 8.217 1.917 -18.512 1.00 67.38 93 ASN A C 1
ATOM 744 O O . ASN A 1 93 ? 8.334 0.941 -19.256 1.00 67.38 93 ASN A O 1
ATOM 748 N N . ARG A 1 94 ? 7.696 3.076 -18.944 1.00 63.16 94 ARG A N 1
ATOM 749 C CA . ARG A 1 94 ? 7.490 3.315 -20.373 1.00 63.16 94 ARG A CA 1
ATOM 750 C C . ARG A 1 94 ? 8.856 3.253 -21.058 1.00 63.16 94 ARG A C 1
ATOM 752 O O . ARG A 1 94 ? 9.803 3.834 -20.526 1.00 63.16 94 ARG A O 1
ATOM 759 N N . PRO A 1 95 ? 8.972 2.573 -22.213 1.00 58.12 95 PRO A N 1
ATOM 760 C CA . PRO A 1 95 ? 10.156 2.730 -23.034 1.00 58.12 95 PRO A CA 1
ATOM 761 C C . PRO A 1 95 ? 10.329 4.225 -23.287 1.00 58.12 95 PRO A C 1
ATOM 763 O O . PRO A 1 95 ? 9.385 4.888 -23.721 1.00 58.12 95 PRO A O 1
ATOM 766 N N . THR A 1 96 ? 11.502 4.767 -22.973 1.00 57.56 96 THR A N 1
ATOM 767 C CA . THR A 1 96 ? 11.912 6.047 -23.537 1.00 57.56 96 THR A CA 1
ATOM 768 C C . THR A 1 96 ? 11.844 5.864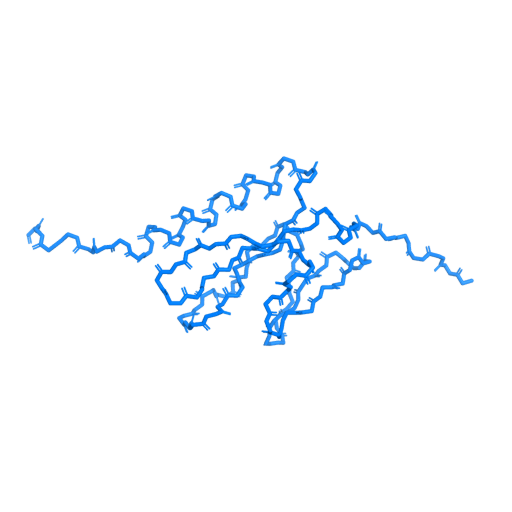 -25.043 1.00 57.56 96 THR A C 1
ATOM 770 O O . THR A 1 96 ? 12.545 5.010 -25.586 1.00 57.56 96 THR A O 1
ATOM 773 N N . SER A 1 97 ? 10.940 6.585 -25.702 1.00 54.34 97 SER A N 1
ATOM 774 C CA . SER A 1 97 ? 10.921 6.670 -27.156 1.00 54.34 97 SER A CA 1
ATOM 775 C C . SER A 1 97 ? 12.346 7.006 -27.594 1.00 54.34 97 SER A C 1
ATOM 777 O O . SER A 1 97 ? 12.880 8.031 -27.184 1.00 54.34 97 SER A O 1
ATOM 779 N N . LEU A 1 98 ? 12.986 6.116 -28.351 1.00 52.38 98 LEU A N 1
ATOM 780 C CA . LEU A 1 98 ? 14.312 6.344 -28.938 1.00 52.38 98 LEU A CA 1
ATOM 781 C C . LEU A 1 98 ? 14.208 7.174 -30.232 1.00 52.38 98 LEU A C 1
ATOM 783 O O . LEU A 1 98 ? 15.079 7.085 -31.089 1.00 52.38 98 LEU A O 1
ATOM 787 N N . ASP A 1 99 ? 13.140 7.960 -30.361 1.00 52.53 99 ASP A N 1
ATOM 788 C CA . ASP A 1 99 ? 12.864 8.829 -31.499 1.00 52.53 99 ASP A CA 1
ATOM 789 C C . ASP A 1 99 ? 12.937 10.290 -31.027 1.00 52.53 99 ASP A C 1
ATOM 791 O O . ASP A 1 99 ? 11.910 10.902 -30.739 1.00 52.53 99 ASP A O 1
ATOM 795 N N . ASP A 1 100 ? 14.163 10.799 -30.891 1.00 45.78 100 ASP A N 1
ATOM 796 C CA . ASP A 1 100 ? 14.545 12.216 -31.026 1.00 45.78 100 ASP A CA 1
ATOM 797 C C . ASP A 1 100 ? 15.988 12.288 -31.559 1.00 45.78 100 ASP A C 1
ATOM 799 O O . ASP A 1 100 ? 16.881 11.636 -30.961 1.00 45.78 100 ASP A O 1
#

Organism: NCBI:txid1974700